Protein AF-A0A9X2MA41-F1 (afdb_monomer_lite)

Radius of gyration: 12.36 Å; chains: 1; bounding box: 32×23×31 Å

Organism: NCBI:txid2963284

Structure (mmCIF, N/CA/C/O backbone):
data_AF-A0A9X2MA41-F1
#
_entry.id   AF-A0A9X2MA41-F1
#
loop_
_atom_site.group_PDB
_atom_site.id
_atom_site.type_symbol
_atom_site.label_atom_id
_atom_site.label_alt_id
_atom_site.label_comp_id
_atom_site.label_asym_id
_atom_site.label_entity_id
_atom_site.label_seq_id
_atom_site.pdbx_PDB_ins_code
_atom_site.Cartn_x
_atom_site.Cartn_y
_atom_site.Cartn_z
_atom_site.occupancy
_atom_site.B_iso_or_equiv
_atom_site.auth_seq_id
_atom_site.auth_comp_id
_atom_site.auth_asym_id
_atom_site.auth_atom_id
_atom_site.pdbx_PDB_model_num
ATOM 1 N N . MET A 1 1 ? -15.413 -0.126 -1.956 1.00 93.44 1 MET A N 1
ATOM 2 C CA . MET A 1 1 ? -14.736 1.060 -2.534 1.00 93.44 1 MET A CA 1
ATOM 3 C C . MET A 1 1 ? -13.256 0.750 -2.675 1.00 93.44 1 MET A C 1
ATOM 5 O O . MET A 1 1 ? -12.751 -0.007 -1.858 1.00 93.44 1 MET A O 1
ATOM 9 N N . GLU A 1 2 ? -12.576 1.293 -3.680 1.00 97.31 2 GLU A N 1
ATOM 10 C CA . GLU A 1 2 ? -11.114 1.220 -3.788 1.00 97.31 2 GLU A CA 1
ATOM 11 C C . GLU A 1 2 ? -10.492 2.542 -3.318 1.00 97.31 2 GLU A C 1
ATOM 13 O O . GLU A 1 2 ? -10.952 3.613 -3.714 1.00 97.31 2 GLU A O 1
ATOM 18 N N . LEU A 1 3 ? -9.481 2.468 -2.452 1.00 98.06 3 LEU A N 1
ATOM 19 C CA . LEU A 1 3 ? -8.734 3.612 -1.944 1.00 98.06 3 LEU A CA 1
ATOM 20 C C . LEU A 1 3 ? -7.371 3.689 -2.633 1.00 98.06 3 LEU A C 1
ATOM 22 O O . LEU A 1 3 ? -6.537 2.791 -2.485 1.00 98.06 3 LEU A O 1
ATOM 26 N N . VAL A 1 4 ? -7.150 4.793 -3.344 1.00 97.69 4 VAL A N 1
ATOM 27 C CA . VAL A 1 4 ? -5.939 5.063 -4.127 1.00 97.69 4 VAL A CA 1
ATOM 28 C C . VAL A 1 4 ? -5.445 6.489 -3.883 1.00 97.69 4 VAL A C 1
ATOM 30 O O . VAL A 1 4 ? -6.238 7.390 -3.601 1.00 97.69 4 VAL A O 1
ATOM 33 N N . SER A 1 5 ? -4.139 6.713 -4.018 1.00 97.56 5 SER A N 1
ATOM 34 C CA . SER A 1 5 ? -3.554 8.048 -4.213 1.00 97.56 5 SER A CA 1
ATOM 35 C C . SER A 1 5 ? -3.162 8.247 -5.682 1.00 97.56 5 SER A C 1
ATOM 37 O O . SER A 1 5 ? -3.257 7.310 -6.468 1.00 97.56 5 SER A O 1
ATOM 39 N N . ALA A 1 6 ? -2.749 9.459 -6.071 1.00 96.06 6 ALA A N 1
ATOM 40 C CA . ALA A 1 6 ? -2.185 9.743 -7.399 1.00 96.06 6 ALA A CA 1
ATOM 41 C C . ALA A 1 6 ? -2.996 9.148 -8.577 1.00 96.06 6 ALA A C 1
ATOM 43 O O . ALA A 1 6 ? -2.473 8.430 -9.430 1.00 96.06 6 ALA A O 1
ATOM 44 N N . LEU A 1 7 ? -4.302 9.446 -8.630 1.00 94.31 7 LEU A N 1
ATOM 45 C CA . LEU A 1 7 ? -5.215 8.951 -9.675 1.00 94.31 7 LEU A CA 1
ATOM 46 C C . LEU A 1 7 ? -4.707 9.230 -11.099 1.00 94.31 7 LEU A C 1
ATOM 48 O O . LEU A 1 7 ? -4.854 8.390 -11.982 1.00 94.31 7 LEU A O 1
ATOM 52 N N . THR A 1 8 ? -4.064 10.380 -11.313 1.00 95.56 8 THR A N 1
ATOM 53 C CA . THR A 1 8 ? -3.482 10.777 -12.606 1.00 95.56 8 THR A CA 1
ATOM 54 C C . THR A 1 8 ? -2.313 9.896 -13.053 1.00 95.56 8 THR A C 1
ATOM 56 O O . THR A 1 8 ? -1.959 9.916 -14.225 1.00 95.56 8 THR A O 1
ATOM 59 N N . GLU A 1 9 ? -1.736 9.103 -12.149 1.00 94.19 9 GLU A N 1
ATOM 60 C CA . GLU A 1 9 ? -0.643 8.154 -12.408 1.00 94.19 9 GLU A CA 1
ATOM 61 C C . GLU A 1 9 ? -1.138 6.695 -12.456 1.00 94.19 9 GLU A C 1
ATOM 63 O O . GLU A 1 9 ? -0.357 5.737 -12.419 1.00 94.19 9 GLU A O 1
ATOM 68 N N . GLY A 1 10 ? -2.460 6.506 -12.523 1.00 91.56 10 GLY A N 1
ATOM 69 C CA . GLY A 1 10 ? -3.101 5.193 -12.531 1.00 91.56 10 GLY A CA 1
ATOM 70 C C . GLY A 1 10 ? -3.299 4.583 -11.142 1.00 91.56 10 GLY A C 1
ATOM 71 O O . GLY A 1 10 ? -3.544 3.385 -11.051 1.00 91.56 10 GLY A O 1
ATOM 72 N N . GLY A 1 11 ? -3.192 5.380 -10.073 1.00 96.69 11 GLY A N 1
ATOM 73 C CA . GLY A 1 11 ? -3.409 4.928 -8.700 1.00 96.69 11 GLY A CA 1
ATOM 74 C C . GLY A 1 11 ? -2.141 4.375 -8.050 1.00 96.69 11 GLY A C 1
ATOM 75 O O . GLY A 1 11 ? -1.505 3.472 -8.593 1.00 96.69 11 GLY A O 1
ATOM 76 N N . LEU A 1 12 ? -1.783 4.904 -6.881 1.00 98.31 12 LEU A N 1
ATOM 77 C CA . LEU A 1 12 ? -0.659 4.463 -6.049 1.00 98.31 12 LEU A CA 1
ATOM 78 C C . LEU A 1 12 ? -1.122 4.143 -4.623 1.00 98.31 12 LEU A C 1
ATOM 80 O O . LEU A 1 12 ? -2.275 4.403 -4.251 1.00 98.31 12 LEU A O 1
ATOM 84 N N . THR A 1 13 ? -0.212 3.586 -3.817 1.00 98.62 13 THR A N 1
ATOM 85 C CA . THR A 1 13 ? -0.467 3.327 -2.397 1.00 98.62 13 THR A CA 1
ATOM 86 C C . THR A 1 13 ? -0.871 4.627 -1.677 1.00 98.62 13 THR A C 1
ATOM 88 O O . THR A 1 13 ? -0.150 5.630 -1.745 1.00 98.62 13 THR A O 1
ATOM 91 N N . PRO A 1 14 ? -2.031 4.674 -0.999 1.00 98.44 14 PRO A N 1
ATOM 92 C CA . PRO A 1 14 ? -2.421 5.817 -0.178 1.00 98.44 14 PRO A CA 1
ATOM 93 C C . PRO A 1 14 ? -1.538 5.945 1.071 1.00 98.44 14 PRO A C 1
ATOM 95 O O . PRO A 1 14 ? -1.003 4.966 1.583 1.00 98.44 14 PRO A O 1
ATOM 98 N N . SER A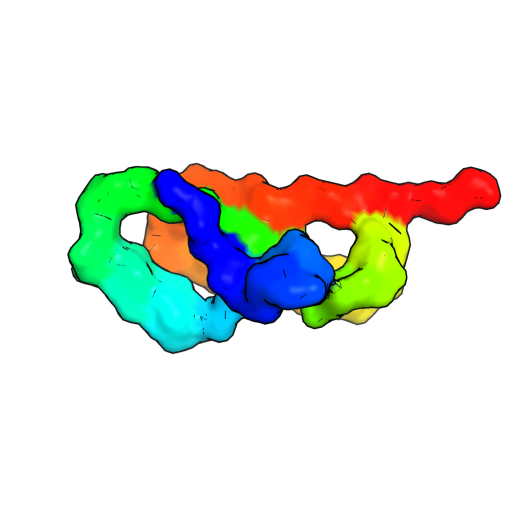 1 15 ? -1.401 7.162 1.601 1.00 98.25 15 SER A N 1
ATOM 99 C CA . SER A 1 15 ? -0.622 7.381 2.825 1.00 98.25 15 SER A CA 1
ATOM 100 C C . SER A 1 15 ? -1.286 6.733 4.046 1.00 98.25 15 SER A C 1
ATOM 102 O O . SER A 1 15 ? -2.511 6.604 4.107 1.00 98.25 15 SER A O 1
ATOM 104 N N . TYR A 1 16 ? -0.485 6.388 5.063 1.00 98.31 16 TYR A N 1
ATOM 105 C CA . TYR A 1 16 ? -0.980 5.820 6.325 1.00 98.31 16 TYR A CA 1
ATOM 106 C C . TYR A 1 16 ? -2.130 6.634 6.929 1.00 98.31 16 TYR A C 1
ATOM 108 O O . TYR A 1 16 ? -3.178 6.077 7.238 1.00 98.31 16 TYR A O 1
ATOM 116 N N . GLY A 1 17 ? -1.954 7.953 7.061 1.00 98.44 17 GLY A N 1
ATOM 117 C CA . GLY A 1 17 ? -2.962 8.814 7.684 1.00 98.44 17 GLY A CA 1
ATOM 118 C C . GLY A 1 17 ? -4.276 8.852 6.903 1.00 98.44 17 GLY A C 1
ATOM 119 O O . GLY A 1 17 ? -5.346 8.902 7.505 1.00 98.44 17 GLY A O 1
ATOM 120 N N . LEU A 1 18 ? -4.214 8.769 5.568 1.00 98.00 18 LEU A N 1
ATOM 121 C CA . LEU A 1 18 ? -5.414 8.675 4.742 1.00 98.00 18 LEU A CA 1
ATOM 122 C C . LEU A 1 18 ? -6.112 7.327 4.937 1.00 98.00 18 LEU A C 1
ATOM 124 O O . LEU A 1 18 ? -7.322 7.304 5.148 1.00 98.00 18 LEU A O 1
ATOM 128 N N . MET A 1 19 ? -5.359 6.222 4.907 1.00 98.38 19 MET A N 1
ATOM 129 C CA . MET A 1 19 ? -5.910 4.891 5.177 1.00 98.38 19 MET A CA 1
ATOM 130 C C . MET A 1 19 ? -6.579 4.844 6.549 1.00 98.38 19 MET A C 1
ATOM 13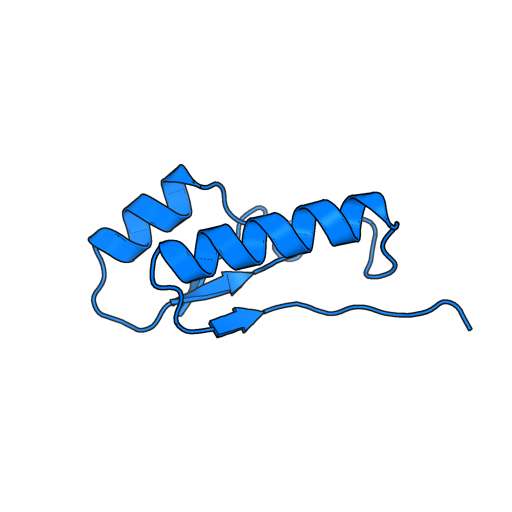2 O O . MET A 1 19 ? -7.743 4.476 6.646 1.00 98.38 19 MET A O 1
ATOM 136 N N . GLU A 1 20 ? -5.876 5.266 7.599 1.00 98.44 20 GLU A N 1
ATOM 137 C CA . GLU A 1 20 ? -6.387 5.252 8.967 1.00 98.44 20 GLU A CA 1
ATOM 138 C C . GLU A 1 20 ? -7.650 6.109 9.111 1.00 98.44 20 GLU A C 1
ATOM 140 O O . GLU A 1 20 ? -8.627 5.669 9.716 1.00 98.44 20 GLU A O 1
ATOM 145 N N . SER A 1 21 ? -7.648 7.317 8.541 1.00 98.31 21 SER A N 1
ATOM 146 C CA . SER A 1 21 ? -8.803 8.214 8.587 1.00 98.31 21 SER A CA 1
ATOM 147 C C . SER A 1 21 ? -10.022 7.593 7.907 1.00 98.31 21 SER A C 1
ATOM 149 O O . SER A 1 21 ? -11.099 7.562 8.496 1.00 98.31 21 SER A O 1
ATOM 151 N N . ILE A 1 22 ? -9.861 7.034 6.705 1.00 97.88 22 ILE A N 1
ATOM 152 C CA . ILE A 1 22 ? -10.967 6.398 5.983 1.00 97.88 22 ILE A CA 1
ATOM 153 C C . ILE A 1 22 ? -11.473 5.173 6.750 1.00 97.88 22 ILE A C 1
ATOM 155 O O . ILE A 1 22 ? -12.658 5.113 7.058 1.00 97.88 22 ILE A O 1
ATOM 159 N N . MET A 1 23 ? -10.597 4.248 7.149 1.00 97.12 23 MET A N 1
ATOM 160 C CA . MET A 1 23 ? -11.0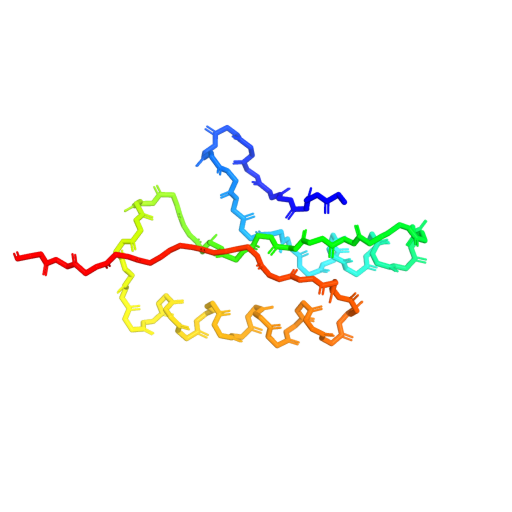16 3.018 7.841 1.00 97.12 23 MET A CA 1
ATOM 161 C C . MET A 1 23 ? -11.755 3.284 9.163 1.00 97.12 23 MET A C 1
ATOM 163 O O . MET A 1 23 ? -12.577 2.474 9.572 1.00 97.12 23 MET A O 1
ATOM 167 N N . LYS A 1 24 ? -11.494 4.418 9.832 1.00 97.19 24 LYS A N 1
ATOM 168 C CA . LYS A 1 24 ? -12.199 4.820 11.064 1.00 97.19 24 LYS A CA 1
ATOM 169 C C . LYS A 1 24 ? -13.562 5.478 10.830 1.00 97.19 24 LYS A C 1
ATOM 171 O O . LYS A 1 24 ? -14.338 5.562 11.776 1.00 97.19 24 LYS A O 1
ATOM 176 N N . ASN A 1 25 ? -13.829 6.002 9.633 1.00 97.81 25 ASN A N 1
ATOM 177 C CA . ASN A 1 25 ? -14.969 6.895 9.381 1.00 97.81 25 ASN A CA 1
ATOM 178 C C . ASN A 1 25 ? -15.974 6.371 8.344 1.00 97.81 25 ASN A C 1
ATOM 180 O O . ASN A 1 25 ? -16.981 7.036 8.104 1.00 97.81 25 ASN A O 1
ATOM 184 N N . VAL A 1 26 ? -15.729 5.221 7.711 1.00 96.50 26 VAL A N 1
ATOM 185 C CA . VAL A 1 26 ? -16.687 4.599 6.786 1.00 96.50 26 VAL A CA 1
ATOM 186 C C . VAL A 1 26 ? -16.943 3.138 7.124 1.00 96.50 26 VAL A C 1
ATOM 188 O O . VAL A 1 26 ? -16.015 2.374 7.359 1.00 96.50 26 VAL A O 1
ATOM 191 N N . ASP A 1 27 ? -18.215 2.745 7.050 1.00 95.44 27 ASP A N 1
ATOM 192 C CA . ASP A 1 27 ? -18.668 1.379 7.350 1.00 95.44 27 ASP A CA 1
ATOM 193 C C . ASP A 1 27 ? -18.659 0.444 6.127 1.00 95.44 27 ASP A C 1
ATOM 195 O O . ASP A 1 27 ? -18.866 -0.764 6.244 1.00 95.44 27 ASP A O 1
ATOM 199 N N . ILE A 1 28 ? -18.453 0.987 4.923 1.00 97.50 28 ILE A N 1
ATOM 200 C CA . ILE A 1 28 ? -18.396 0.179 3.701 1.00 97.50 28 ILE A CA 1
ATOM 201 C C . ILE A 1 28 ? -17.034 -0.519 3.557 1.00 97.50 28 ILE A C 1
ATOM 203 O O . ILE A 1 28 ? -16.011 0.068 3.902 1.00 97.50 28 ILE A O 1
ATOM 207 N N . PRO A 1 29 ? -16.966 -1.719 2.949 1.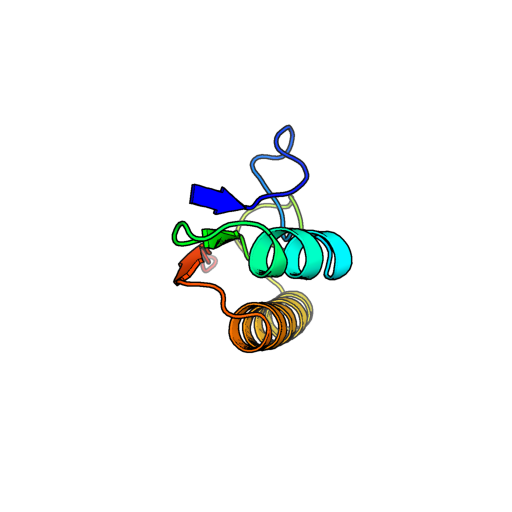00 97.88 29 PRO A N 1
ATOM 208 C CA . PRO A 1 29 ? -15.691 -2.379 2.681 1.00 97.88 29 PRO A CA 1
ATOM 209 C C . PRO A 1 29 ? -14.752 -1.529 1.809 1.00 97.88 29 PRO A C 1
ATOM 211 O O . PRO A 1 29 ? -15.121 -1.084 0.708 1.00 97.88 29 PRO A O 1
ATOM 214 N N . VAL A 1 30 ? -13.515 -1.342 2.280 1.00 98.38 30 VAL A N 1
ATOM 215 C CA . VAL A 1 30 ? -12.468 -0.567 1.598 1.00 98.38 30 VAL A CA 1
ATOM 216 C C . VAL A 1 30 ? -11.332 -1.484 1.152 1.00 98.38 30 VAL A C 1
ATOM 218 O O . VAL A 1 30 ? -10.660 -2.109 1.970 1.00 98.38 30 VAL A O 1
ATOM 221 N N . ASN A 1 31 ? -11.106 -1.544 -0.157 1.00 98.62 31 ASN A N 1
ATOM 222 C CA . ASN A 1 31 ? -9.968 -2.219 -0.772 1.00 98.62 31 ASN A CA 1
ATOM 223 C C . ASN A 1 31 ? -8.838 -1.202 -0.961 1.00 98.62 31 ASN A C 1
ATOM 225 O O . ASN A 1 31 ? -9.108 -0.073 -1.362 1.00 98.62 31 ASN A O 1
ATOM 229 N N . VAL A 1 32 ? -7.591 -1.580 -0.692 1.00 98.69 32 VAL A N 1
ATOM 230 C CA . VAL A 1 32 ? -6.446 -0.654 -0.723 1.00 98.69 32 VAL A CA 1
ATOM 231 C C . VAL A 1 32 ? -5.499 -1.006 -1.864 1.00 98.69 32 VAL A C 1
ATOM 233 O O . VAL A 1 32 ? -5.068 -2.155 -1.972 1.00 98.69 32 VAL A O 1
ATOM 236 N N . MET A 1 33 ? -5.152 -0.013 -2.687 1.00 98.62 33 MET A N 1
ATOM 237 C CA . MET A 1 33 ? -4.093 -0.140 -3.691 1.00 98.62 33 MET A CA 1
ATOM 238 C C . MET A 1 33 ? -2.729 -0.272 -3.016 1.00 98.62 33 MET A C 1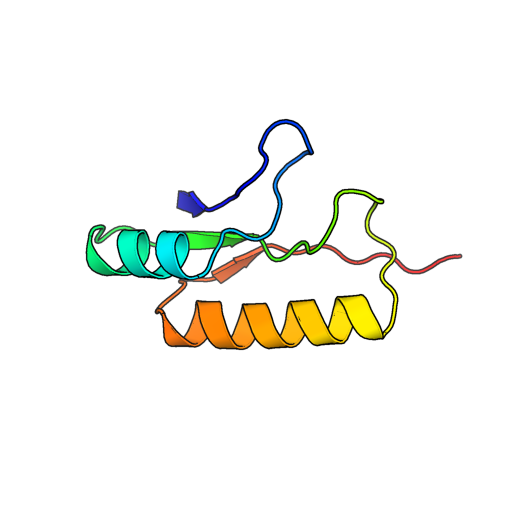
ATOM 240 O O . MET A 1 33 ? -2.383 0.523 -2.146 1.00 98.62 33 MET A O 1
ATOM 244 N N . ILE A 1 34 ? -1.941 -1.249 -3.457 1.00 98.69 34 ILE A N 1
ATOM 245 C CA . ILE A 1 34 ? -0.540 -1.424 -3.079 1.00 98.69 34 ILE A CA 1
ATOM 246 C C . ILE A 1 34 ? 0.286 -1.357 -4.358 1.00 98.69 34 ILE A C 1
ATOM 248 O O . ILE A 1 34 ? 0.427 -2.336 -5.092 1.00 98.69 34 ILE A O 1
ATOM 252 N N . ARG A 1 35 ? 0.809 -0.162 -4.629 1.00 98.44 35 ARG A N 1
ATOM 253 C CA . ARG A 1 35 ? 1.633 0.159 -5.792 1.00 98.44 35 ARG A CA 1
ATOM 254 C C . ARG A 1 35 ? 2.583 1.307 -5.422 1.00 98.44 35 ARG A C 1
ATOM 256 O O . ARG A 1 35 ? 2.122 2.444 -5.297 1.00 98.44 35 ARG A O 1
ATOM 263 N N . PRO A 1 36 ? 3.883 1.030 -5.217 1.00 97.94 36 PRO A N 1
ATOM 264 C CA . PRO A 1 36 ? 4.814 1.982 -4.610 1.00 97.94 36 PRO A CA 1
ATOM 265 C C . PRO A 1 36 ? 5.260 3.098 -5.565 1.00 97.94 36 PRO A C 1
ATOM 267 O O . PRO A 1 36 ? 5.693 4.151 -5.108 1.00 97.94 36 PRO A O 1
ATOM 270 N N . HIS A 1 37 ? 5.155 2.894 -6.883 1.00 97.38 37 HIS A N 1
ATOM 271 C CA . HIS A 1 37 ? 5.573 3.869 -7.890 1.00 97.38 37 HIS A CA 1
ATOM 272 C C . HIS A 1 37 ? 4.811 3.716 -9.214 1.00 97.38 37 HIS A C 1
ATOM 274 O O . HIS A 1 37 ? 4.243 2.661 -9.511 1.00 97.38 37 HIS A O 1
ATOM 280 N N . ALA A 1 38 ? 4.888 4.736 -10.073 1.00 97.25 38 ALA A N 1
ATOM 281 C CA . ALA A 1 38 ? 4.245 4.745 -11.389 1.00 97.25 38 ALA A CA 1
ATOM 282 C C . ALA A 1 38 ? 5.055 4.068 -12.518 1.00 97.25 38 ALA A C 1
ATOM 284 O O . ALA A 1 38 ? 4.558 3.954 -13.636 1.00 97.25 38 ALA A O 1
ATOM 285 N N . ASN A 1 39 ? 6.263 3.565 -12.239 1.00 95.44 39 ASN A N 1
ATOM 286 C CA . ASN A 1 39 ? 7.229 3.055 -13.232 1.00 95.44 39 ASN A CA 1
ATOM 287 C C . ASN A 1 39 ? 6.883 1.676 -13.852 1.00 95.44 39 ASN A C 1
ATOM 289 O O . ASN A 1 39 ? 7.775 0.906 -14.195 1.00 95.44 39 ASN A O 1
ATOM 293 N N . GLY A 1 40 ? 5.600 1.335 -13.989 1.00 95.31 40 GLY A N 1
ATOM 294 C CA . GLY A 1 40 ? 5.131 0.023 -14.454 1.00 95.31 40 GLY A CA 1
ATOM 295 C C . GLY A 1 40 ? 4.842 -0.969 -13.320 1.00 95.31 40 GLY A C 1
ATOM 296 O O . GLY A 1 40 ? 4.511 -0.556 -12.210 1.00 95.31 40 GLY A O 1
ATOM 297 N N . PHE A 1 41 ? 4.918 -2.270 -13.634 1.00 97.19 41 PHE A N 1
ATOM 298 C CA . PHE A 1 41 ? 4.562 -3.391 -12.738 1.00 97.19 41 PHE A CA 1
ATOM 299 C C . PHE A 1 41 ? 5.706 -4.396 -12.518 1.00 97.19 41 PHE A C 1
ATOM 301 O O . PHE A 1 41 ? 5.486 -5.473 -11.967 1.00 97.19 41 PHE A O 1
ATOM 308 N N . VAL A 1 42 ? 6.915 -4.059 -12.971 1.00 97.62 42 VAL A N 1
ATOM 309 C CA . VAL A 1 42 ? 8.138 -4.800 -12.649 1.00 97.62 42 VAL A CA 1
ATOM 310 C C . VAL A 1 42 ? 8.777 -4.092 -11.464 1.00 97.62 42 VAL A C 1
ATOM 312 O O . VAL A 1 42 ? 9.064 -2.899 -11.548 1.00 97.62 42 VAL A O 1
ATOM 315 N N . TYR A 1 43 ? 8.967 -4.817 -10.368 1.00 97.50 43 TYR A N 1
ATOM 316 C CA . TYR A 1 43 ? 9.402 -4.253 -9.093 1.00 97.50 43 TYR A CA 1
ATOM 317 C C . TYR A 1 43 ? 10.771 -4.785 -8.705 1.00 97.50 43 TYR A C 1
ATOM 319 O O . TYR A 1 43 ? 11.083 -5.956 -8.925 1.00 97.50 43 TYR A O 1
ATOM 327 N N . THR A 1 44 ? 11.577 -3.929 -8.089 1.00 97.75 44 THR A N 1
ATOM 328 C CA . THR A 1 44 ? 12.815 -4.360 -7.444 1.00 97.75 44 THR A CA 1
ATOM 329 C C . THR A 1 44 ? 12.517 -5.103 -6.141 1.00 97.75 44 THR A C 1
ATOM 331 O O . THR A 1 44 ? 11.424 -5.016 -5.580 1.00 97.75 44 THR A O 1
ATOM 334 N N . GLU A 1 45 ? 13.516 -5.794 -5.592 1.00 97.62 45 GLU A N 1
ATOM 335 C CA . GLU A 1 45 ? 13.413 -6.388 -4.250 1.00 97.62 45 GLU A CA 1
ATOM 336 C C . GLU A 1 45 ? 13.046 -5.356 -3.173 1.00 97.62 45 GLU A C 1
ATOM 338 O O . GLU A 1 45 ? 12.320 -5.663 -2.225 1.00 97.62 45 GLU A O 1
ATOM 343 N N . GLU A 1 46 ? 13.516 -4.117 -3.324 1.00 98.38 46 GLU A N 1
ATOM 344 C CA . GLU A 1 46 ? 13.242 -3.052 -2.364 1.00 98.38 46 GLU A CA 1
ATOM 345 C C . GLU A 1 46 ? 11.796 -2.557 -2.470 1.00 98.38 46 GLU A C 1
ATOM 347 O O . GLU A 1 46 ? 11.123 -2.408 -1.447 1.00 98.38 46 GLU A O 1
ATOM 352 N N . ASP A 1 47 ? 11.269 -2.433 -3.691 1.00 98.38 47 ASP A N 1
ATOM 353 C CA . ASP A 1 47 ? 9.850 -2.148 -3.930 1.00 98.38 47 ASP A CA 1
ATOM 354 C C . ASP A 1 47 ? 8.962 -3.238 -3.318 1.00 98.38 47 ASP A C 1
ATOM 356 O O . ASP A 1 47 ? 7.997 -2.941 -2.614 1.00 98.38 47 ASP A O 1
ATOM 360 N N . LEU A 1 48 ? 9.321 -4.515 -3.496 1.00 98.44 48 LEU A N 1
ATOM 361 C CA . LEU A 1 48 ? 8.575 -5.636 -2.919 1.00 98.44 48 LEU A CA 1
ATOM 362 C C . LEU A 1 48 ? 8.599 -5.625 -1.383 1.00 98.44 48 LEU A C 1
ATOM 364 O O . LEU A 1 48 ? 7.602 -5.988 -0.750 1.00 98.44 48 LEU A O 1
ATOM 368 N N . LYS A 1 49 ? 9.705 -5.209 -0.751 1.00 98.62 49 LYS A N 1
ATOM 369 C CA . LYS A 1 49 ? 9.765 -5.025 0.712 1.00 98.62 49 LYS A CA 1
ATOM 370 C C . LYS A 1 49 ? 8.836 -3.905 1.174 1.00 98.62 49 LYS A C 1
ATOM 372 O O . LYS A 1 49 ? 8.130 -4.096 2.168 1.00 98.62 49 LYS A O 1
ATOM 377 N N . ILE A 1 50 ? 8.807 -2.782 0.456 1.00 98.56 50 ILE A N 1
ATOM 378 C CA . ILE A 1 50 ? 7.893 -1.662 0.729 1.00 98.56 50 ILE A CA 1
ATOM 379 C C . ILE A 1 50 ? 6.443 -2.139 0.608 1.00 98.56 50 ILE A C 1
ATOM 381 O O . ILE A 1 50 ? 5.688 -2.046 1.573 1.00 98.56 50 ILE A O 1
ATOM 385 N N . MET A 1 51 ? 6.088 -2.781 -0.508 1.00 98.69 51 MET A N 1
ATOM 386 C CA . MET A 1 51 ? 4.747 -3.327 -0.742 1.00 98.69 51 MET A CA 1
ATOM 387 C C . MET A 1 51 ? 4.311 -4.292 0.363 1.00 98.69 51 MET A C 1
ATOM 389 O O . MET A 1 51 ? 3.196 -4.196 0.870 1.00 98.69 51 MET A O 1
ATOM 393 N N . LYS A 1 52 ? 5.191 -5.207 0.792 1.00 98.69 52 LYS A N 1
ATOM 394 C CA . LYS A 1 52 ? 4.905 -6.125 1.908 1.00 98.69 52 LYS A CA 1
ATOM 395 C C . LYS A 1 52 ? 4.610 -5.367 3.200 1.00 98.69 52 LYS A C 1
ATOM 397 O O . LYS A 1 52 ? 3.702 -5.765 3.930 1.00 98.69 52 LYS A O 1
ATOM 402 N N . ARG A 1 53 ? 5.354 -4.296 3.497 1.00 98.69 53 ARG A N 1
ATOM 403 C CA . ARG A 1 53 ? 5.115 -3.457 4.680 1.00 98.69 53 ARG A CA 1
ATOM 404 C C . ARG A 1 53 ? 3.772 -2.739 4.585 1.00 98.69 53 ARG A C 1
ATOM 406 O O . ARG A 1 53 ? 3.003 -2.808 5.542 1.00 98.69 53 ARG A O 1
ATOM 413 N N . ASP A 1 54 ? 3.466 -2.144 3.439 1.00 98.69 54 ASP A N 1
ATOM 414 C CA . ASP A 1 54 ? 2.195 -1.453 3.207 1.00 98.69 54 ASP A CA 1
ATOM 415 C C . ASP A 1 54 ? 0.999 -2.409 3.314 1.00 98.69 54 ASP A C 1
ATOM 417 O O . ASP A 1 54 ? -0.018 -2.057 3.909 1.00 98.69 54 ASP A O 1
ATOM 421 N N . ILE A 1 55 ? 1.139 -3.661 2.861 1.00 98.75 55 ILE A N 1
ATOM 422 C CA . ILE A 1 55 ? 0.122 -4.711 3.050 1.00 98.75 55 ILE A CA 1
ATOM 423 C C . ILE A 1 55 ? -0.125 -4.983 4.536 1.00 98.75 55 ILE A C 1
ATOM 425 O O . ILE A 1 55 ? -1.279 -5.085 4.955 1.00 98.75 55 ILE A O 1
ATOM 429 N N . GLN A 1 56 ? 0.931 -5.101 5.351 1.00 98.69 56 GLN A N 1
ATOM 430 C CA . GLN A 1 56 ? 0.762 -5.313 6.795 1.00 98.69 56 GLN A CA 1
ATOM 431 C C . GLN A 1 56 ? 0.067 -4.123 7.459 1.00 98.69 56 GLN A C 1
ATOM 433 O O . GLN A 1 56 ? -0.805 -4.317 8.305 1.00 98.69 56 GLN A O 1
ATOM 438 N N . VAL A 1 57 ? 0.418 -2.904 7.049 1.00 98.56 57 VAL A N 1
ATOM 439 C CA . VAL A 1 57 ? -0.209 -1.672 7.534 1.00 98.56 57 VAL A CA 1
ATOM 440 C C . VAL A 1 57 ? -1.691 -1.639 7.164 1.00 98.56 57 VAL A C 1
ATOM 442 O O . VAL A 1 57 ? -2.531 -1.525 8.056 1.00 98.56 57 VAL A O 1
ATOM 445 N N . ALA A 1 58 ? -2.030 -1.818 5.888 1.00 98.56 58 ALA A N 1
ATOM 446 C CA . ALA A 1 58 ? -3.412 -1.820 5.414 1.00 98.56 58 ALA A CA 1
ATOM 447 C C . ALA A 1 58 ? -4.250 -2.897 6.120 1.00 98.56 58 ALA A C 1
ATOM 449 O O . ALA A 1 58 ? -5.350 -2.615 6.596 1.00 98.56 58 ALA A O 1
ATOM 450 N N . LYS A 1 59 ? -3.699 -4.109 6.284 1.00 98.38 59 LYS A N 1
ATOM 451 C CA . LYS A 1 59 ? -4.334 -5.186 7.055 1.00 98.38 59 LYS A CA 1
ATOM 452 C C . LYS A 1 59 ? -4.586 -4.779 8.507 1.00 98.38 59 LYS A C 1
ATOM 454 O O . LYS A 1 59 ? -5.676 -5.013 9.017 1.00 98.38 59 LYS A O 1
ATOM 459 N N . SER A 1 60 ? -3.601 -4.173 9.171 1.00 98.38 60 SER A N 1
ATOM 460 C CA . SER A 1 60 ? -3.734 -3.750 10.573 1.00 98.38 60 SER A CA 1
ATOM 461 C C . SER A 1 60 ? -4.786 -2.656 10.778 1.00 98.38 60 SER A C 1
ATOM 463 O O . SER A 1 60 ? -5.377 -2.577 11.849 1.00 98.38 60 SER A O 1
ATOM 465 N N . LEU A 1 61 ? -5.049 -1.856 9.741 1.00 98.19 61 LEU A N 1
ATOM 466 C CA . LEU A 1 61 ? -6.063 -0.803 9.740 1.00 98.19 61 LEU A CA 1
ATOM 467 C C . LEU A 1 61 ? -7.468 -1.302 9.366 1.00 98.19 61 LEU A C 1
ATOM 469 O O . LEU A 1 61 ? -8.403 -0.512 9.404 1.00 98.19 61 LEU A O 1
ATOM 473 N N . GLY A 1 62 ? -7.635 -2.584 9.024 1.00 97.75 62 GLY A N 1
ATOM 474 C CA . GLY A 1 62 ? -8.942 -3.157 8.690 1.00 97.75 62 GLY A CA 1
ATOM 475 C C . GLY A 1 62 ? -9.308 -3.106 7.206 1.00 97.75 62 GLY A C 1
ATOM 476 O O . GLY A 1 62 ? -10.488 -3.195 6.874 1.00 97.75 62 GLY A O 1
ATOM 477 N N . ALA A 1 63 ? -8.326 -2.988 6.303 1.00 98.19 63 ALA A N 1
ATOM 478 C CA . ALA A 1 63 ? -8.589 -3.105 4.870 1.00 98.19 63 ALA A CA 1
ATOM 479 C C . ALA A 1 63 ? -9.314 -4.418 4.540 1.00 98.19 63 ALA A C 1
ATOM 481 O O . ALA A 1 63 ? -8.906 -5.495 4.979 1.00 98.19 63 ALA A O 1
ATOM 482 N N . ASN A 1 64 ? -10.364 -4.327 3.723 1.00 98.31 64 ASN A N 1
ATOM 483 C CA . ASN A 1 64 ? -11.154 -5.479 3.301 1.00 98.31 64 ASN A CA 1
ATOM 484 C C . ASN A 1 64 ? -10.344 -6.406 2.386 1.00 98.31 64 ASN A C 1
ATOM 486 O O . ASN A 1 64 ? -10.349 -7.621 2.559 1.00 98.31 64 ASN A O 1
ATOM 490 N N . CYS A 1 65 ? -9.648 -5.827 1.408 1.00 97.94 65 CYS A N 1
ATOM 491 C CA . CYS A 1 65 ? -8.787 -6.529 0.460 1.00 97.94 65 CYS A CA 1
ATOM 492 C C . CYS A 1 65 ? -7.642 -5.616 0.006 1.00 97.94 65 CYS A C 1
ATOM 494 O O . CYS A 1 65 ? -7.681 -4.396 0.185 1.00 97.94 65 CYS A O 1
ATOM 496 N N . ILE A 1 66 ? -6.647 -6.220 -0.638 1.00 98.44 66 ILE A N 1
ATOM 497 C CA . ILE A 1 66 ? -5.547 -5.523 -1.303 1.00 98.44 66 ILE A CA 1
ATOM 498 C C . ILE A 1 66 ? -5.724 -5.620 -2.818 1.00 98.44 66 ILE A C 1
ATOM 500 O O . ILE A 1 66 ? -6.096 -6.677 -3.325 1.00 98.44 66 ILE A O 1
ATOM 504 N N . VAL A 1 67 ? -5.417 -4.537 -3.530 1.00 98.38 67 VAL A N 1
ATOM 505 C CA . VAL A 1 67 ? -5.311 -4.497 -4.992 1.00 98.38 67 VAL A CA 1
ATOM 506 C C . VAL A 1 67 ? -3.846 -4.283 -5.363 1.00 98.38 67 VAL A C 1
ATOM 508 O O . VAL A 1 67 ? -3.229 -3.319 -4.918 1.00 98.38 67 VAL A O 1
ATOM 511 N N . LEU A 1 68 ? -3.275 -5.196 -6.148 1.00 97.94 68 LEU A N 1
ATOM 512 C CA . LEU A 1 68 ? -1.913 -5.098 -6.676 1.00 97.94 68 LEU A CA 1
ATOM 513 C C . LEU A 1 68 ? -1.790 -5.893 -7.980 1.00 97.94 68 LEU A C 1
ATOM 515 O O . LEU A 1 68 ? -2.609 -6.767 -8.261 1.00 97.94 68 LEU A O 1
ATOM 519 N N . GLY A 1 69 ? -0.738 -5.622 -8.748 1.00 97.25 69 GLY A N 1
ATOM 520 C CA . GLY A 1 69 ? -0.356 -6.398 -9.927 1.00 97.25 69 GLY A CA 1
ATOM 521 C C . GLY A 1 69 ? 1.158 -6.390 -10.075 1.00 97.25 69 GLY A C 1
ATOM 522 O O . GLY A 1 69 ? 1.769 -5.352 -9.834 1.00 97.25 69 GLY A O 1
ATOM 523 N N . ILE A 1 70 ? 1.747 -7.537 -10.418 1.00 97.31 70 ILE A N 1
ATOM 524 C CA . ILE A 1 70 ? 3.196 -7.753 -10.549 1.00 97.31 70 ILE A CA 1
ATOM 525 C C . ILE A 1 70 ? 3.443 -8.516 -11.852 1.00 97.31 70 ILE A C 1
ATOM 527 O O . ILE A 1 70 ? 2.718 -9.465 -12.150 1.00 97.31 70 ILE A O 1
ATOM 531 N N . LEU A 1 71 ? 4.451 -8.098 -12.615 1.00 97.69 71 LEU A N 1
ATOM 532 C CA . LEU A 1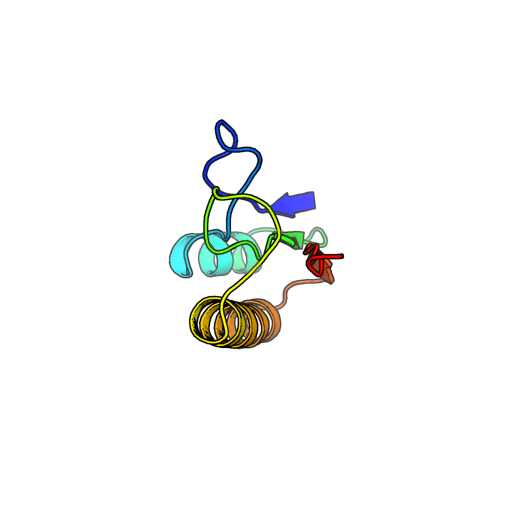 71 ? 4.913 -8.762 -13.832 1.00 97.69 71 LEU A CA 1
ATOM 533 C C . LEU A 1 71 ? 6.379 -9.180 -13.682 1.00 97.69 71 LEU A C 1
ATOM 535 O O . LEU A 1 71 ? 7.157 -8.507 -13.006 1.00 97.69 71 LEU A O 1
ATOM 539 N N . GLU A 1 72 ? 6.752 -10.259 -14.364 1.00 92.38 72 GLU A N 1
ATOM 540 C CA . GLU A 1 72 ? 8.144 -10.674 -14.543 1.00 92.38 72 GLU A CA 1
ATOM 541 C C . GLU A 1 72 ? 8.633 -10.254 -15.934 1.00 92.38 72 GLU A C 1
ATOM 543 O O . GLU A 1 72 ? 7.848 -10.172 -16.884 1.00 92.38 72 GLU A O 1
ATOM 548 N N . LEU A 1 73 ? 9.931 -9.967 -16.055 1.00 87.38 73 LEU A N 1
ATOM 549 C CA . LEU A 1 73 ? 10.554 -9.790 -17.366 1.00 87.38 73 LEU A CA 1
ATOM 550 C C . LEU A 1 73 ? 10.635 -11.160 -18.048 1.00 87.38 73 LEU A C 1
ATOM 552 O O . LEU A 1 73 ? 11.091 -12.121 -17.430 1.00 87.38 73 LEU A O 1
ATOM 556 N N . GLN A 1 74 ? 10.168 -11.232 -19.296 1.00 66.50 74 GLN A N 1
ATOM 557 C CA . GLN A 1 74 ? 10.279 -12.426 -20.138 1.00 66.50 74 GLN A CA 1
ATOM 558 C C . GLN A 1 74 ? 11.678 -12.582 -20.728 1.00 66.50 74 GLN A C 1
ATOM 560 O O . GLN A 1 74 ? 12.299 -11.543 -21.053 1.00 66.50 74 GLN A O 1
#

Secondary structure (DSSP, 8-state):
-EE-B-GGGT-BPPPHHHHHHHHHH--S--EEE----SS-S---HHHHHHHHHHHHHHHHTT-SEEE-------

Foldseek 3Di:
DEDFDPVVLVGAFDDLVVLLVDLVPDPDAYETEQHHDSPDAADDPVSVVVSVVSVVSSVVSPHPYYDGHHDDDD

pLDDT: mean 97.0, std 4.03, range [66.5, 98.75]

InterPro domains:
  IPR005627 CutC-like [PF03932] (1-72)
  IPR005627 CutC-like [PTHR12598] (1-72)
  IPR036822 CutC-like domain superfamily [G3DSA:3.20.20.380] (1-74)
  IPR036822 CutC-like domain superfamily [SSF110395] (1-73)

Sequence (74 aa):
MELVSALTEGGLTPSYGLMESIMKNVDIPVNVMIRPHANGFVYTEEDLKIMKRDIQVAKSLGANCIVLGILELQ